Protein AF-A0A8D8ZU50-F1 (afdb_monomer)

Secondary structure (DSSP, 8-state):
-HHHHHHHHHHHHHHHHHHHHHHHHHHHTSHHHHHHHHHHHHHHHHHHHHHHHHHHHTTSS-HHHHHHHHHHHHHHHHHHHHHHHHHHHHHHHHHHHT-

Structure (mmCIF, N/CA/C/O backbone):
data_AF-A0A8D8ZU50-F1
#
_entry.id   AF-A0A8D8ZU50-F1
#
loop_
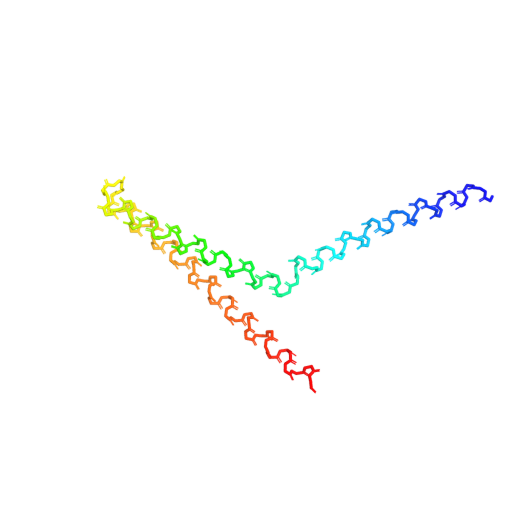_atom_site.group_PDB
_atom_site.id
_atom_site.type_symbol
_atom_site.label_atom_id
_atom_site.label_alt_id
_atom_site.label_comp_id
_atom_site.label_asym_id
_atom_site.label_entity_id
_atom_site.label_seq_id
_atom_site.pdbx_PDB_ins_code
_atom_site.Cartn_x
_atom_site.Cartn_y
_atom_site.Cartn_z
_atom_site.occupancy
_atom_site.B_iso_or_equiv
_atom_site.auth_seq_id
_atom_site.auth_comp_id
_atom_site.auth_asym_id
_atom_site.auth_atom_id
_atom_site.pdbx_PDB_model_num
ATOM 1 N N . MET A 1 1 ? 33.094 4.584 -44.094 1.00 62.09 1 MET A N 1
ATOM 2 C CA . MET A 1 1 ? 33.019 3.381 -43.228 1.00 62.09 1 MET A CA 1
ATOM 3 C C . MET A 1 1 ? 33.082 3.729 -41.741 1.00 62.09 1 MET A C 1
ATOM 5 O O . MET A 1 1 ? 32.149 3.361 -41.048 1.00 62.09 1 MET A O 1
ATOM 9 N N . LYS A 1 2 ? 34.087 4.479 -41.256 1.00 76.06 2 LYS A N 1
ATOM 10 C CA . LYS A 1 2 ? 34.215 4.846 -39.825 1.00 76.06 2 LYS A CA 1
ATOM 11 C C . LYS A 1 2 ? 33.018 5.619 -39.243 1.00 76.06 2 LYS A C 1
ATOM 13 O O . LYS A 1 2 ? 32.573 5.301 -38.153 1.00 76.06 2 LYS A O 1
ATOM 18 N N . GLU A 1 3 ? 32.458 6.565 -39.994 1.00 82.62 3 GLU A N 1
ATOM 19 C CA . GLU A 1 3 ? 31.280 7.343 -39.57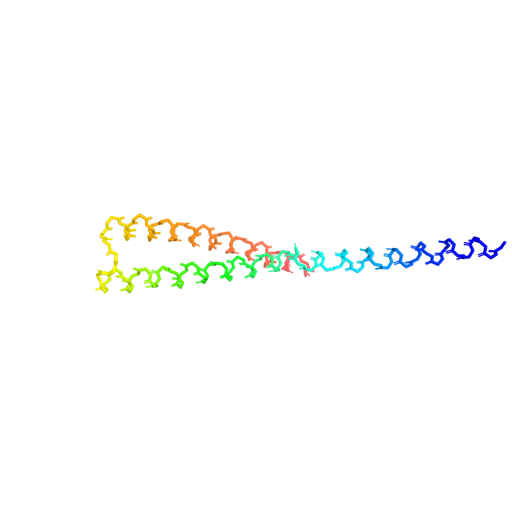3 1.00 82.62 3 GLU A CA 1
ATOM 20 C C . GLU A 1 3 ? 30.026 6.472 -39.388 1.00 82.62 3 GLU A C 1
ATOM 22 O O . GLU A 1 3 ? 29.357 6.553 -38.365 1.00 82.62 3 GLU A O 1
ATOM 27 N N . LYS A 1 4 ? 29.757 5.555 -40.329 1.00 81.38 4 LYS A N 1
ATOM 28 C CA . LYS A 1 4 ? 28.647 4.595 -40.211 1.00 81.38 4 LYS A CA 1
ATOM 29 C C . LYS A 1 4 ? 28.813 3.661 -39.009 1.00 81.38 4 LYS A C 1
ATOM 31 O O . LYS A 1 4 ? 27.825 3.349 -38.360 1.00 81.38 4 LYS A O 1
ATOM 36 N N . VAL A 1 5 ? 30.045 3.240 -38.709 1.00 89.56 5 VAL A N 1
ATOM 37 C CA . VAL A 1 5 ? 30.342 2.431 -37.516 1.00 89.56 5 VAL A CA 1
ATOM 38 C C . VAL A 1 5 ? 30.085 3.236 -36.240 1.00 89.56 5 VAL A C 1
ATOM 40 O O . VAL A 1 5 ? 29.428 2.717 -35.350 1.00 89.56 5 VAL A O 1
ATOM 43 N N . GLY A 1 6 ? 30.496 4.509 -36.183 1.00 89.50 6 GLY A N 1
ATOM 44 C CA . GLY A 1 6 ? 30.225 5.388 -35.037 1.00 89.50 6 GLY A CA 1
ATOM 45 C C . GLY A 1 6 ? 28.733 5.649 -34.789 1.00 89.50 6 GLY A C 1
ATOM 46 O O . GLY A 1 6 ? 28.284 5.684 -33.646 1.00 89.50 6 GLY A O 1
ATOM 47 N N . ILE A 1 7 ? 27.940 5.783 -35.858 1.00 91.00 7 ILE A N 1
ATOM 48 C CA . ILE A 1 7 ? 26.477 5.907 -35.755 1.00 91.00 7 ILE A CA 1
ATOM 49 C C . ILE A 1 7 ? 25.857 4.602 -35.238 1.00 91.00 7 ILE A C 1
ATOM 51 O O . ILE A 1 7 ? 24.976 4.646 -34.384 1.00 91.00 7 ILE A O 1
ATOM 55 N N . LEU A 1 8 ? 26.315 3.446 -35.733 1.00 90.50 8 LEU A N 1
ATOM 56 C CA . LEU A 1 8 ? 25.822 2.141 -35.287 1.00 90.50 8 LEU A CA 1
ATOM 57 C C . LEU A 1 8 ? 26.135 1.884 -33.811 1.00 90.50 8 LEU A C 1
ATOM 59 O O . LEU A 1 8 ? 25.246 1.446 -33.089 1.00 90.50 8 LEU A O 1
ATOM 63 N N . THR A 1 9 ? 27.345 2.207 -33.349 1.00 91.50 9 THR A N 1
ATOM 64 C CA . THR A 1 9 ? 27.711 2.062 -31.932 1.00 91.50 9 THR A CA 1
ATOM 65 C C . THR A 1 9 ? 26.887 2.989 -31.043 1.00 91.50 9 THR A C 1
ATOM 67 O O . THR A 1 9 ? 26.341 2.537 -30.044 1.00 91.50 9 THR A O 1
ATOM 70 N N . GLY A 1 10 ? 26.691 4.253 -31.441 1.00 93.44 10 GLY A N 1
ATOM 71 C CA . GLY A 1 10 ? 25.845 5.177 -30.677 1.00 93.44 10 GLY A CA 1
ATOM 72 C C . GLY A 1 10 ? 24.367 4.762 -30.649 1.00 93.44 10 GLY A C 1
ATOM 73 O O . GLY A 1 10 ? 23.682 4.943 -29.642 1.00 93.44 10 GLY A O 1
ATOM 74 N N . LEU A 1 11 ? 23.860 4.172 -31.737 1.00 94.25 11 LEU A N 1
ATOM 75 C CA . LEU A 1 11 ? 22.501 3.631 -31.777 1.00 94.25 11 LEU A CA 1
ATOM 76 C C . LEU A 1 11 ? 22.360 2.384 -30.896 1.00 94.25 11 LEU A C 1
ATOM 78 O O . LEU A 1 11 ? 21.342 2.241 -30.222 1.00 94.25 11 LEU A O 1
ATOM 82 N N . GLN A 1 12 ? 23.373 1.516 -30.880 1.00 95.31 12 GLN A N 1
ATOM 83 C CA . GLN A 1 12 ? 23.414 0.336 -30.023 1.00 95.31 12 GLN A CA 1
ATOM 84 C C . GLN A 1 12 ? 23.407 0.728 -28.541 1.00 95.31 12 GLN A C 1
ATOM 86 O O . GLN A 1 12 ? 22.553 0.247 -27.803 1.00 95.31 12 GLN A O 1
ATOM 91 N N . GLU A 1 13 ? 24.268 1.658 -28.121 1.00 95.81 13 GLU A N 1
ATOM 92 C CA . GLU A 1 13 ? 24.298 2.152 -26.736 1.00 95.81 13 GLU A CA 1
ATOM 93 C C . GLU A 1 13 ? 22.944 2.738 -26.317 1.00 95.81 13 GLU A C 1
ATOM 95 O O . GLU A 1 13 ? 22.413 2.429 -25.249 1.00 95.81 13 GLU A O 1
ATOM 100 N N . LYS A 1 14 ? 22.331 3.554 -27.185 1.00 95.88 14 LYS A N 1
ATOM 101 C CA . LYS A 1 14 ? 21.004 4.117 -26.915 1.00 95.88 14 LYS A CA 1
ATOM 102 C C . LYS A 1 14 ? 19.943 3.025 -26.782 1.00 95.88 14 LYS A C 1
ATOM 104 O O . LYS A 1 14 ? 19.098 3.114 -25.892 1.00 95.88 14 LYS A O 1
ATOM 109 N N . HIS A 1 15 ? 19.977 2.021 -27.655 1.00 95.81 15 HIS A N 1
ATOM 110 C CA . HIS A 1 15 ? 19.057 0.891 -27.601 1.00 95.81 15 HIS A CA 1
ATOM 111 C C . HIS A 1 15 ? 19.227 0.093 -26.304 1.00 95.81 15 HIS A C 1
ATOM 113 O O . HIS A 1 15 ? 18.236 -0.212 -25.651 1.00 95.81 15 HIS A O 1
ATOM 119 N N . GLU A 1 16 ? 20.460 -0.200 -25.894 1.00 96.94 16 GLU A N 1
ATOM 120 C CA . GLU A 1 16 ? 20.752 -0.920 -24.650 1.00 96.94 16 GLU A CA 1
ATOM 121 C C . GLU A 1 16 ? 20.230 -0.163 -23.421 1.00 96.94 16 GLU A C 1
ATOM 123 O O . GLU A 1 16 ? 19.545 -0.749 -22.581 1.00 96.94 16 GLU A O 1
ATOM 128 N N . ILE A 1 17 ? 20.446 1.157 -23.355 1.00 96.69 17 ILE A N 1
ATOM 129 C CA . ILE A 1 17 ? 19.906 2.004 -22.279 1.00 96.69 17 ILE A CA 1
ATOM 130 C C . ILE A 1 17 ? 18.374 1.946 -22.252 1.00 96.69 17 ILE A C 1
ATOM 132 O O . ILE A 1 17 ? 17.774 1.798 -21.186 1.00 96.69 17 ILE A O 1
ATOM 136 N N . GLN A 1 18 ? 17.731 2.069 -23.415 1.00 96.00 18 GLN A N 1
ATOM 137 C CA . GLN A 1 18 ? 16.271 2.043 -23.516 1.00 96.00 18 GLN A CA 1
ATOM 138 C C . GLN A 1 18 ? 15.690 0.671 -23.163 1.00 96.00 18 GLN A C 1
ATOM 140 O O . GLN A 1 18 ? 14.675 0.609 -22.474 1.00 96.00 18 GLN A O 1
ATOM 145 N N . SER A 1 19 ? 16.343 -0.413 -23.584 1.00 96.31 19 SER A N 1
ATOM 146 C CA . SER A 1 19 ? 15.945 -1.781 -23.246 1.00 96.31 19 SER A CA 1
ATOM 147 C C . SER A 1 19 ? 16.016 -2.009 -21.741 1.00 96.31 19 SER A C 1
ATOM 149 O O . SER A 1 19 ? 15.051 -2.464 -21.141 1.00 96.31 19 SER A O 1
ATOM 151 N N . HIS A 1 20 ? 17.110 -1.596 -21.103 1.00 96.69 20 HIS A N 1
ATOM 152 C CA . HIS A 1 20 ? 17.254 -1.733 -19.659 1.00 96.69 20 HIS A CA 1
ATOM 153 C C . HIS A 1 20 ? 16.199 -0.923 -18.887 1.00 96.69 20 HIS A C 1
ATOM 155 O O . HIS A 1 20 ? 15.623 -1.408 -17.916 1.00 96.69 20 HIS A O 1
ATOM 161 N N . GLN A 1 21 ? 15.902 0.308 -19.320 1.00 96.62 21 GLN A N 1
ATOM 162 C CA . GLN A 1 21 ? 14.809 1.092 -18.730 1.00 96.62 21 GLN A CA 1
ATOM 163 C C . GLN A 1 21 ? 13.455 0.401 -18.906 1.00 96.62 21 GLN A C 1
ATOM 165 O O . GLN 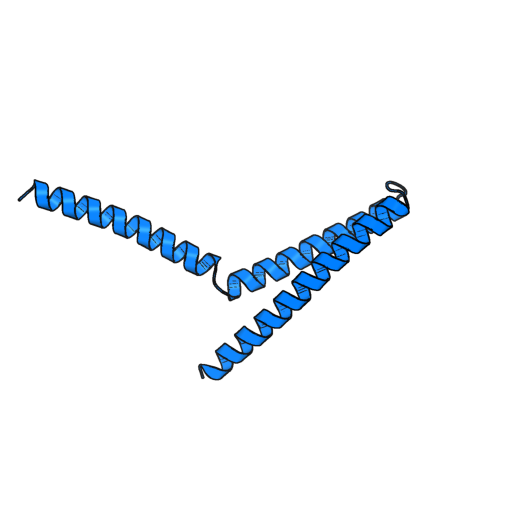A 1 21 ? 12.641 0.406 -17.985 1.00 96.62 21 GLN A O 1
ATOM 170 N N . TYR A 1 22 ? 13.211 -0.194 -20.073 1.00 96.00 22 TYR A N 1
ATOM 171 C CA . TYR A 1 22 ? 11.994 -0.950 -20.329 1.00 96.00 22 TYR A CA 1
ATOM 172 C C . TYR A 1 22 ? 11.862 -2.144 -19.376 1.00 96.00 22 TYR A C 1
ATOM 174 O O . TYR A 1 22 ? 10.820 -2.279 -18.739 1.00 96.00 22 TYR A O 1
ATOM 182 N N . ASP A 1 23 ? 12.919 -2.937 -19.200 1.00 95.81 23 ASP A N 1
ATOM 183 C CA . ASP A 1 23 ? 12.908 -4.107 -18.313 1.00 95.81 23 ASP A CA 1
ATOM 184 C C . ASP A 1 23 ? 12.596 -3.715 -16.859 1.00 95.81 23 ASP A C 1
ATOM 186 O O . ASP A 1 23 ? 11.740 -4.322 -16.212 1.00 95.81 23 ASP A O 1
ATOM 190 N N . GLN A 1 24 ? 13.192 -2.621 -16.372 1.00 95.25 24 GLN A N 1
ATOM 191 C CA . GLN A 1 24 ? 12.889 -2.076 -15.043 1.00 95.25 24 GLN A CA 1
ATOM 192 C C . GLN A 1 24 ? 11.424 -1.653 -14.895 1.00 95.25 24 GLN A C 1
ATOM 194 O O . GLN A 1 24 ? 10.809 -1.854 -13.844 1.00 95.25 24 GLN A O 1
ATOM 199 N N . LEU A 1 25 ? 10.853 -1.033 -15.930 1.00 94.56 25 LEU A N 1
ATOM 200 C CA . LEU A 1 25 ? 9.451 -0.623 -15.921 1.00 94.56 25 LEU A CA 1
ATOM 201 C C . LEU A 1 25 ? 8.529 -1.845 -15.944 1.00 94.56 25 LEU A C 1
ATOM 203 O O . LEU A 1 25 ? 7.546 -1.868 -15.205 1.00 94.56 25 LEU A O 1
ATOM 207 N N . VAL A 1 26 ? 8.852 -2.867 -16.737 1.00 94.56 26 VAL A N 1
ATOM 208 C CA . VAL A 1 26 ? 8.092 -4.123 -16.788 1.00 94.56 26 VAL A CA 1
ATOM 209 C C . VAL A 1 26 ? 8.059 -4.794 -15.421 1.00 94.56 26 VAL A C 1
ATOM 211 O O . VAL A 1 26 ? 6.988 -5.195 -14.969 1.00 94.56 26 VAL A O 1
ATOM 214 N N . GLU A 1 27 ? 9.195 -4.871 -14.731 1.00 93.69 27 GLU A N 1
ATOM 215 C CA . GLU A 1 27 ? 9.255 -5.442 -13.387 1.00 93.69 27 GLU A CA 1
ATOM 216 C C . GLU A 1 27 ? 8.435 -4.607 -12.392 1.00 93.69 27 GLU A C 1
ATOM 218 O O . GLU A 1 27 ? 7.541 -5.127 -11.711 1.00 93.69 27 GLU A O 1
ATOM 223 N N . ARG A 1 28 ? 8.668 -3.287 -12.369 1.00 93.12 28 ARG A N 1
ATOM 224 C CA . ARG A 1 28 ? 8.012 -2.351 -11.444 1.00 93.12 28 ARG A CA 1
ATOM 225 C C . ARG A 1 28 ? 6.497 -2.326 -11.601 1.00 93.12 28 ARG A C 1
ATOM 227 O O . ARG A 1 28 ? 5.791 -2.233 -10.596 1.00 93.12 28 ARG A O 1
ATOM 234 N N . TYR A 1 29 ? 6.008 -2.379 -12.834 1.00 92.75 29 TYR A N 1
ATOM 235 C CA . TYR A 1 29 ? 4.583 -2.338 -13.162 1.00 92.75 29 TYR A CA 1
ATOM 236 C C . TYR A 1 29 ? 4.003 -3.725 -13.443 1.00 92.75 29 TYR A C 1
ATOM 238 O O . TYR A 1 29 ? 2.883 -3.837 -13.947 1.00 92.75 29 TYR A O 1
ATOM 246 N N . SER A 1 30 ? 4.727 -4.789 -13.087 1.00 95.38 30 SER A N 1
ATOM 247 C CA . SER A 1 30 ? 4.181 -6.137 -13.139 1.00 95.38 30 SER A CA 1
ATOM 248 C C . SER A 1 30 ? 2.960 -6.251 -12.213 1.00 95.38 30 SER A C 1
ATOM 250 O O . SER A 1 30 ? 2.927 -5.636 -11.140 1.00 95.38 30 SER A O 1
ATOM 252 N N . PRO A 1 31 ? 1.947 -7.061 -12.570 1.00 94.69 31 PRO A N 1
ATOM 253 C CA . PRO A 1 31 ? 0.778 -7.266 -11.716 1.00 94.69 31 PRO A CA 1
ATOM 254 C C . PRO A 1 31 ? 1.119 -7.725 -10.287 1.00 94.69 31 PRO A C 1
ATOM 256 O O . PRO A 1 31 ? 0.446 -7.328 -9.339 1.00 94.69 31 PRO A O 1
ATOM 259 N N . HIS A 1 32 ? 2.184 -8.518 -10.125 1.00 94.69 32 HIS A N 1
ATOM 260 C CA . HIS A 1 32 ? 2.676 -8.959 -8.818 1.00 94.69 32 HIS A CA 1
ATOM 261 C C . HIS A 1 32 ? 3.243 -7.789 -8.003 1.00 94.69 32 HIS A C 1
ATOM 263 O O . HIS A 1 32 ? 2.816 -7.588 -6.869 1.00 94.69 32 HIS A O 1
ATOM 269 N N . SER A 1 33 ? 4.105 -6.961 -8.607 1.00 95.88 33 SER A N 1
ATOM 270 C CA . SER A 1 33 ? 4.640 -5.750 -7.965 1.00 95.88 33 SER A CA 1
ATOM 271 C C . SER A 1 33 ? 3.522 -4.783 -7.556 1.00 95.88 33 SER A C 1
ATOM 273 O O . SER A 1 33 ? 3.511 -4.280 -6.434 1.00 95.88 33 SER A O 1
ATOM 275 N N . ILE A 1 34 ? 2.518 -4.578 -8.417 1.00 96.12 34 ILE A N 1
ATOM 276 C CA . ILE A 1 34 ? 1.360 -3.728 -8.101 1.00 96.12 34 ILE A CA 1
ATOM 277 C C . ILE A 1 34 ? 0.578 -4.287 -6.904 1.00 96.12 34 ILE A C 1
ATOM 279 O O . ILE A 1 34 ? 0.205 -3.528 -6.010 1.00 96.12 34 ILE A O 1
ATOM 283 N N . LYS A 1 35 ? 0.339 -5.604 -6.851 1.00 96.81 35 LYS A N 1
ATOM 284 C CA . LYS A 1 35 ? -0.321 -6.258 -5.708 1.00 96.81 35 LYS A CA 1
ATOM 285 C C . LYS A 1 35 ? 0.468 -6.050 -4.411 1.00 96.81 35 LYS A C 1
ATOM 287 O O . LYS A 1 35 ? -0.120 -5.692 -3.394 1.00 96.81 35 LYS A O 1
ATOM 292 N N . ASP A 1 36 ? 1.785 -6.225 -4.442 1.00 96.50 36 ASP A N 1
ATOM 293 C CA . ASP A 1 36 ? 2.633 -6.061 -3.256 1.00 96.50 36 ASP A CA 1
ATOM 294 C C . ASP A 1 36 ? 2.698 -4.596 -2.789 1.00 96.50 36 ASP A C 1
ATOM 296 O O . ASP A 1 36 ? 2.662 -4.312 -1.588 1.00 96.50 36 ASP A O 1
ATOM 300 N N . GLN A 1 37 ? 2.695 -3.643 -3.725 1.00 96.38 37 GLN A N 1
ATOM 301 C CA . GLN A 1 37 ? 2.556 -2.216 -3.422 1.00 96.38 37 GLN A CA 1
ATOM 302 C C . GLN A 1 37 ? 1.198 -1.888 -2.788 1.00 96.38 37 GLN A C 1
ATOM 304 O O . GLN A 1 37 ? 1.149 -1.111 -1.832 1.00 96.38 37 GLN A O 1
ATOM 309 N N . LEU A 1 38 ? 0.099 -2.486 -3.269 1.00 96.06 38 LEU A N 1
ATOM 310 C CA . LEU A 1 38 ? -1.219 -2.333 -2.644 1.00 96.06 38 LEU A CA 1
ATOM 311 C C . LEU A 1 38 ? -1.201 -2.845 -1.201 1.00 96.06 38 LEU A C 1
ATOM 313 O 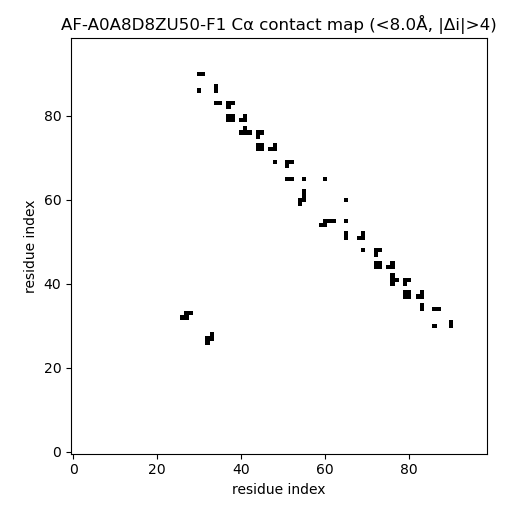O . LEU A 1 38 ? -1.660 -2.131 -0.313 1.00 96.06 38 LEU A O 1
ATOM 317 N N . LEU A 1 39 ? -0.631 -4.030 -0.958 1.00 96.06 39 LEU A N 1
ATOM 318 C CA . LEU A 1 39 ? -0.513 -4.599 0.385 1.00 96.06 39 LEU A CA 1
ATOM 319 C C . LEU A 1 39 ? 0.313 -3.699 1.315 1.00 96.06 39 LEU A C 1
ATOM 321 O O . LEU A 1 39 ? -0.120 -3.392 2.422 1.00 96.06 39 LEU A O 1
ATOM 325 N N . THR A 1 40 ? 1.459 -3.210 0.839 1.00 96.88 40 THR A N 1
ATOM 326 C CA . THR A 1 40 ? 2.318 -2.287 1.597 1.00 96.88 40 THR A CA 1
ATOM 327 C C . THR A 1 40 ? 1.568 -0.999 1.953 1.00 96.88 40 THR A C 1
ATOM 329 O O . THR A 1 40 ? 1.649 -0.513 3.079 1.00 96.88 40 THR A O 1
ATOM 332 N N . SER A 1 41 ? 0.785 -0.458 1.015 1.00 95.94 41 SER A N 1
ATOM 333 C CA . SER A 1 41 ? -0.031 0.736 1.254 1.00 95.94 41 SER A CA 1
ATOM 334 C C . SER A 1 41 ? -1.188 0.481 2.226 1.00 95.94 41 SER A C 1
ATOM 336 O O . SER A 1 41 ? -1.525 1.385 2.988 1.00 95.94 41 SER A O 1
ATOM 338 N N . VAL A 1 42 ? -1.792 -0.717 2.225 1.00 95.75 42 VAL A N 1
ATOM 339 C CA . VAL A 1 42 ? -2.782 -1.118 3.243 1.00 95.75 42 VAL A CA 1
ATOM 340 C C . VAL A 1 42 ? -2.141 -1.085 4.624 1.00 95.75 42 VAL A C 1
ATOM 342 O O . VAL A 1 42 ? -2.663 -0.396 5.495 1.00 95.75 42 VAL A O 1
ATOM 345 N N . MET A 1 43 ? -0.998 -1.757 4.794 1.00 94.88 43 MET A N 1
ATOM 346 C CA . MET A 1 43 ? -0.280 -1.815 6.073 1.00 94.88 43 MET A CA 1
ATOM 347 C C . MET A 1 43 ? 0.080 -0.416 6.576 1.00 94.88 43 MET A C 1
ATOM 349 O O . MET A 1 43 ? -0.226 -0.076 7.710 1.00 94.88 43 MET A O 1
ATOM 353 N N . HIS A 1 44 ? 0.615 0.440 5.701 1.00 95.50 44 HIS A N 1
ATOM 354 C CA . HIS A 1 44 ? 0.932 1.824 6.052 1.00 95.50 44 HIS A CA 1
A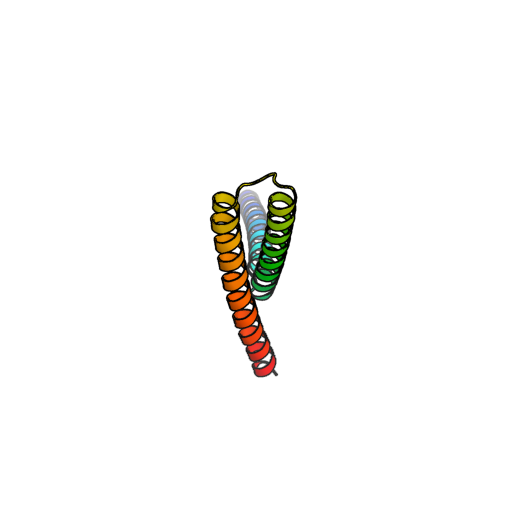TOM 355 C C . HIS A 1 44 ? -0.288 2.599 6.576 1.00 95.50 44 HIS A C 1
ATOM 357 O O . HIS A 1 44 ? -0.188 3.329 7.557 1.00 95.50 44 HIS A O 1
ATOM 363 N N . HIS A 1 45 ? -1.451 2.464 5.934 1.00 92.81 45 HIS A N 1
ATOM 364 C CA . HIS A 1 45 ? -2.661 3.152 6.388 1.00 92.81 45 HIS A CA 1
ATOM 365 C C . HIS A 1 45 ? -3.270 2.546 7.655 1.00 92.81 45 HIS A C 1
ATOM 367 O O . HIS A 1 45 ? -3.916 3.274 8.411 1.00 92.81 45 HIS A O 1
ATOM 373 N N . GLU A 1 46 ? -3.097 1.245 7.886 1.00 92.62 46 GLU A N 1
ATOM 374 C CA . GLU A 1 46 ? -3.465 0.599 9.149 1.00 92.62 46 GLU A CA 1
ATOM 375 C C . GLU A 1 46 ? -2.576 1.130 10.286 1.00 92.62 46 GLU A C 1
ATOM 377 O O . GLU A 1 46 ? -3.118 1.661 11.252 1.00 92.62 46 GLU A O 1
ATOM 382 N N . ASP A 1 47 ? -1.253 1.178 10.099 1.00 95.06 47 ASP A N 1
ATOM 383 C CA . ASP A 1 47 ? -0.306 1.745 11.073 1.00 95.06 47 ASP A CA 1
ATOM 384 C C . ASP A 1 47 ? -0.596 3.227 11.387 1.00 95.06 47 ASP A C 1
ATOM 386 O O . ASP A 1 47 ? -0.562 3.660 12.539 1.00 95.06 47 ASP A O 1
ATOM 390 N N . GLU A 1 48 ? -0.898 4.042 10.368 1.00 94.88 48 GLU A N 1
ATOM 391 C CA . GLU A 1 48 ? -1.316 5.438 10.569 1.00 94.88 48 GLU A CA 1
ATOM 392 C C . GLU A 1 48 ? -2.633 5.545 11.348 1.00 94.88 48 GLU A C 1
ATOM 394 O O . GLU A 1 48 ? -2.815 6.482 12.126 1.00 94.88 48 GLU A O 1
ATOM 399 N N . SER A 1 49 ? -3.563 4.613 11.124 1.00 93.38 49 SER A N 1
ATOM 400 C CA . SER A 1 49 ? -4.838 4.583 11.844 1.00 93.38 49 SER A CA 1
ATOM 401 C C . SER A 1 49 ? -4.625 4.241 13.316 1.00 93.38 49 SER A C 1
ATOM 403 O O . SER A 1 49 ? -5.286 4.834 14.165 1.00 93.38 49 SER A O 1
ATOM 405 N N . ASP A 1 50 ? -3.690 3.342 13.620 1.00 94.75 50 ASP A N 1
ATOM 406 C CA . ASP A 1 50 ? -3.348 2.969 14.993 1.00 94.75 50 ASP A CA 1
ATOM 407 C C . ASP A 1 50 ? -2.702 4.144 15.740 1.00 94.75 50 ASP A C 1
ATOM 409 O O . ASP A 1 50 ? -3.120 4.471 16.851 1.00 94.75 50 ASP A O 1
ATOM 413 N N . ARG A 1 51 ? -1.793 4.884 15.090 1.00 95.69 51 ARG A N 1
ATOM 414 C CA . ARG A 1 51 ? -1.231 6.127 15.655 1.00 95.69 51 ARG A CA 1
ATOM 415 C C . ARG A 1 51 ? -2.304 7.179 15.940 1.00 95.69 51 ARG A C 1
ATOM 417 O O . ARG A 1 51 ? -2.287 7.801 16.995 1.00 95.69 51 ARG A O 1
ATOM 424 N N . LEU A 1 52 ? -3.278 7.348 15.040 1.00 95.31 52 LEU A N 1
ATOM 425 C CA . LEU A 1 52 ? -4.405 8.264 15.266 1.00 95.31 52 LEU A CA 1
ATOM 426 C C . LEU A 1 52 ? -5.242 7.869 16.489 1.00 95.31 52 LEU A C 1
ATOM 428 O O . LEU A 1 52 ? -5.751 8.743 17.191 1.00 95.31 52 LEU A O 1
ATOM 432 N N . VAL A 1 53 ? -5.400 6.568 16.748 1.00 96.06 53 VAL A N 1
ATOM 433 C CA . VAL A 1 53 ? -6.082 6.079 17.954 1.00 96.06 53 VAL A CA 1
ATOM 434 C C . VAL A 1 53 ? -5.268 6.421 19.198 1.00 96.06 53 VAL A C 1
ATOM 436 O O . VAL A 1 53 ? -5.837 6.924 20.166 1.00 96.06 53 VAL A O 1
ATOM 439 N N . GLU A 1 54 ? -3.954 6.201 19.177 1.00 97.00 54 GLU A N 1
ATOM 440 C CA . GLU A 1 54 ? -3.064 6.563 20.287 1.00 97.00 54 GLU A CA 1
ATOM 441 C C . GLU A 1 54 ? -3.109 8.067 20.590 1.00 97.00 54 GLU A C 1
ATOM 443 O O . GLU A 1 54 ? -3.274 8.456 21.748 1.00 97.00 54 GLU A O 1
ATOM 448 N N . ASP A 1 55 ? -3.057 8.915 19.562 1.00 97.00 55 ASP A N 1
ATOM 449 C CA . ASP A 1 55 ? -3.133 10.371 19.705 1.00 97.00 55 ASP A CA 1
ATOM 450 C C . ASP A 1 55 ? -4.478 10.824 20.288 1.00 97.00 55 ASP A C 1
ATOM 452 O O . ASP A 1 55 ? -4.524 11.696 21.163 1.00 97.00 55 ASP A O 1
ATOM 456 N N . PHE A 1 56 ? -5.584 10.209 19.858 1.00 97.44 56 PHE A N 1
ATOM 457 C CA . PHE A 1 56 ? -6.914 10.497 20.397 1.00 97.44 56 PHE A CA 1
ATOM 458 C C . PHE A 1 56 ? -7.039 10.078 21.866 1.00 97.44 56 PHE A C 1
ATOM 460 O O . PHE A 1 56 ? -7.476 10.869 22.706 1.00 97.44 56 PHE A O 1
ATOM 467 N N . LEU A 1 57 ? -6.601 8.863 22.210 1.00 97.25 57 LEU A N 1
ATOM 468 C CA . LEU A 1 57 ? -6.607 8.372 23.592 1.00 97.25 57 LEU A CA 1
ATOM 469 C C . LEU A 1 57 ? -5.675 9.195 24.495 1.00 97.25 57 LEU A C 1
ATOM 471 O O . LEU A 1 57 ? -5.986 9.424 25.666 1.00 97.25 57 LEU A O 1
ATOM 475 N N . GLY A 1 58 ? -4.574 9.699 23.934 1.00 97.31 58 GLY A N 1
ATOM 476 C CA . GLY A 1 58 ? -3.646 10.630 24.570 1.00 97.31 58 GLY A CA 1
ATOM 477 C C . GLY A 1 58 ? -4.163 12.067 24.690 1.00 97.31 58 GLY A C 1
ATOM 478 O O . GLY A 1 58 ? -3.457 12.909 25.241 1.00 97.31 58 GLY A O 1
ATOM 479 N N . LYS A 1 59 ? -5.381 12.359 24.207 1.00 95.06 59 LYS A N 1
ATOM 480 C CA . LYS A 1 59 ? -5.986 13.704 24.158 1.00 95.06 59 LYS A CA 1
ATOM 481 C C . LYS A 1 59 ? -5.155 14.724 23.363 1.00 95.06 59 LYS A C 1
ATOM 483 O O . LYS A 1 59 ? -5.256 15.923 23.616 1.00 95.06 59 LYS A O 1
ATOM 488 N N . GLN A 1 60 ? -4.334 14.255 22.423 1.00 96.50 60 GLN A N 1
ATOM 489 C CA . GLN A 1 60 ? -3.543 15.105 21.527 1.00 96.50 60 GLN A CA 1
ATOM 490 C C . GLN A 1 60 ? -4.384 15.652 20.367 1.00 96.50 60 GLN A C 1
ATOM 492 O O . GLN A 1 60 ? -4.085 16.721 19.840 1.00 96.50 60 GLN A O 1
ATOM 497 N N . ILE A 1 61 ? -5.451 14.939 19.999 1.00 96.69 61 ILE A N 1
ATOM 498 C CA . ILE A 1 61 ? -6.439 15.355 19.000 1.00 96.69 61 ILE A CA 1
ATOM 499 C C . ILE A 1 61 ? -7.852 15.286 19.586 1.00 96.69 61 ILE A C 1
ATOM 501 O O . ILE A 1 61 ? -8.138 14.468 20.463 1.00 96.69 61 ILE A O 1
ATOM 505 N N . ASP A 1 62 ? -8.739 16.160 19.113 1.00 97.25 62 ASP A N 1
ATOM 506 C CA . ASP A 1 62 ? -10.146 16.173 19.512 1.00 97.25 62 ASP A CA 1
ATOM 507 C C . ASP A 1 62 ? -10.974 15.097 18.781 1.00 97.25 62 ASP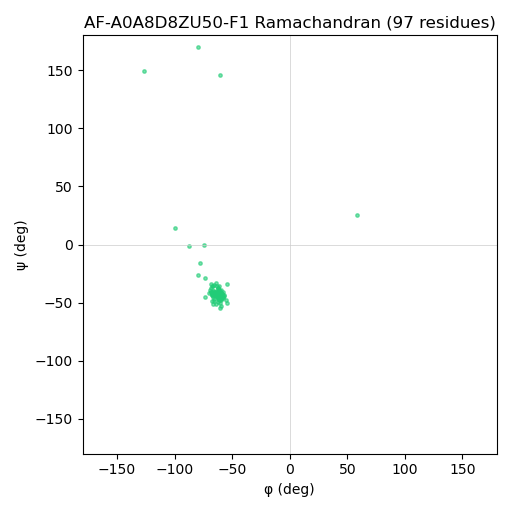 A C 1
ATOM 509 O O . ASP A 1 62 ? -10.518 14.456 17.830 1.00 97.25 62 ASP A O 1
ATOM 513 N N . LEU A 1 63 ? -12.214 14.899 19.242 1.00 96.75 63 LEU A N 1
ATOM 514 C CA . LEU A 1 63 ? -13.123 13.882 18.714 1.00 96.75 63 LEU A CA 1
ATOM 515 C C . LEU A 1 63 ? -13.461 14.093 17.233 1.00 96.75 63 LEU A C 1
ATOM 517 O O . LEU A 1 63 ? -13.489 13.121 16.479 1.00 96.75 63 LEU A O 1
ATOM 521 N N . ASP A 1 64 ? -13.715 15.329 16.811 1.00 97.06 64 ASP A N 1
ATOM 522 C CA . ASP A 1 64 ? -14.124 15.617 15.436 1.00 97.06 64 ASP A CA 1
ATOM 523 C C . ASP A 1 64 ? -12.953 15.391 14.475 1.00 97.06 64 ASP A C 1
ATOM 525 O O . ASP A 1 64 ? -13.110 14.771 13.418 1.00 97.06 64 ASP A O 1
ATOM 529 N N . THR A 1 65 ? -11.752 15.822 14.865 1.00 95.69 65 THR A N 1
ATOM 530 C CA . THR A 1 65 ? -10.512 15.569 14.123 1.00 95.69 65 THR A CA 1
ATOM 531 C C . THR A 1 65 ? -10.225 14.070 14.017 1.00 95.69 65 THR A C 1
ATOM 533 O O . THR A 1 65 ? -9.913 13.577 12.924 1.00 95.69 6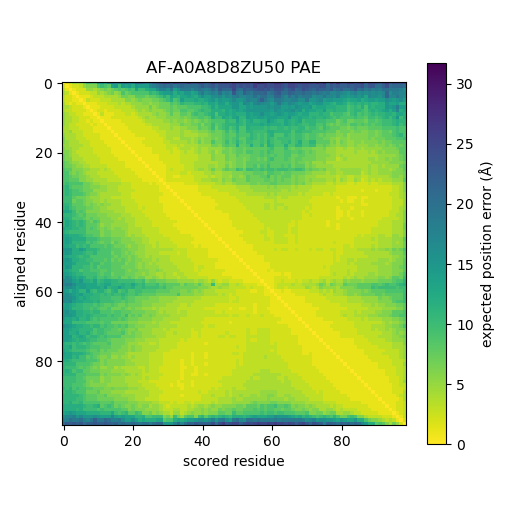5 THR A O 1
ATOM 536 N N . PHE A 1 66 ? -10.377 13.329 15.120 1.00 96.88 66 PHE A N 1
ATOM 537 C CA . PHE A 1 66 ? -10.201 11.879 15.139 1.00 96.88 66 PHE A CA 1
ATOM 538 C C . PHE A 1 66 ? -11.183 11.183 14.194 1.00 96.88 66 PHE A C 1
ATOM 540 O O . PHE A 1 66 ? -10.748 10.459 13.299 1.00 96.88 66 PHE A O 1
ATOM 547 N N . LEU A 1 67 ? -12.489 11.427 14.339 1.00 96.75 67 LEU A N 1
ATOM 548 C CA . LEU A 1 67 ? -13.517 10.747 13.547 1.00 96.75 67 LEU A CA 1
ATOM 549 C C . LEU A 1 67 ? -13.330 10.988 12.048 1.00 96.75 67 LEU A C 1
ATOM 551 O O . LEU A 1 67 ? -13.318 10.030 11.273 1.00 96.75 67 LEU A O 1
ATOM 555 N N . ASN A 1 68 ? -13.120 12.241 11.636 1.00 95.69 68 ASN A N 1
ATOM 556 C CA . ASN A 1 68 ? -12.949 12.575 10.223 1.00 95.69 68 ASN A CA 1
ATOM 557 C C . ASN A 1 68 ? -11.707 11.903 9.621 1.00 95.69 68 ASN A C 1
ATOM 559 O O . ASN A 1 68 ? -11.777 11.298 8.546 1.00 95.69 68 ASN A O 1
ATOM 563 N N . THR A 1 69 ? -10.574 11.969 10.323 1.00 94.88 69 THR A N 1
ATOM 564 C CA . THR A 1 69 ? -9.302 11.449 9.804 1.00 94.88 69 THR A CA 1
ATOM 565 C C . THR A 1 69 ? -9.274 9.923 9.826 1.00 94.88 69 THR A C 1
ATOM 567 O O . THR A 1 69 ? -8.910 9.291 8.831 1.00 94.88 69 TH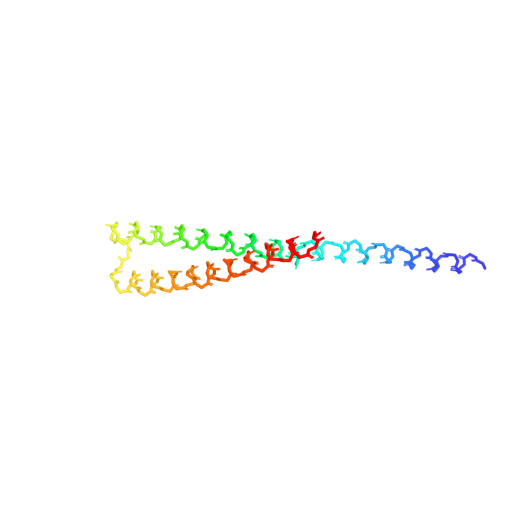R A O 1
ATOM 570 N N . TYR A 1 70 ? -9.714 9.315 10.929 1.00 94.81 70 TYR A N 1
ATOM 571 C CA . TYR A 1 70 ? -9.747 7.865 11.100 1.00 94.81 70 TYR A CA 1
ATOM 572 C C . TYR A 1 70 ? -10.685 7.201 10.087 1.00 94.81 70 TYR A C 1
ATOM 574 O O . TYR A 1 70 ? -10.315 6.212 9.449 1.00 94.81 70 TYR A O 1
ATOM 582 N N . MET A 1 71 ? -11.879 7.766 9.871 1.00 94.50 71 MET A N 1
ATOM 583 C CA . MET A 1 71 ? -12.826 7.225 8.895 1.00 94.50 71 MET A CA 1
ATOM 584 C C . MET A 1 71 ? -12.263 7.242 7.472 1.00 94.50 71 MET A C 1
ATOM 586 O O . MET A 1 71 ? -12.387 6.236 6.768 1.00 94.50 71 MET A O 1
ATOM 590 N N . GLU A 1 72 ? -11.616 8.330 7.036 1.00 93.56 72 GLU A N 1
ATOM 591 C CA . GLU A 1 72 ? -11.041 8.362 5.686 1.00 93.56 72 GLU A CA 1
ATOM 592 C C . GLU A 1 72 ? -9.858 7.395 5.553 1.00 93.56 72 GLU A C 1
ATOM 594 O O . GLU A 1 72 ? -9.789 6.667 4.558 1.00 93.56 72 GLU A O 1
ATOM 599 N N . LYS A 1 73 ? -8.978 7.291 6.560 1.00 92.31 73 LYS A N 1
ATOM 600 C CA . LYS A 1 73 ? -7.868 6.319 6.549 1.00 92.31 73 LYS A CA 1
ATOM 601 C C . LYS A 1 73 ? -8.380 4.883 6.444 1.00 92.31 73 LYS A C 1
ATOM 603 O O . LYS A 1 73 ? -7.956 4.146 5.551 1.00 92.31 73 LYS A O 1
ATOM 608 N N . ARG A 1 74 ? -9.380 4.509 7.249 1.00 93.31 74 ARG A N 1
ATOM 609 C CA . ARG A 1 74 ? -10.029 3.188 7.174 1.00 93.31 74 ARG A CA 1
ATOM 610 C C . ARG A 1 74 ? -10.709 2.954 5.825 1.00 93.31 74 ARG A C 1
ATOM 612 O O . ARG A 1 74 ? -10.616 1.856 5.277 1.00 93.31 74 ARG A O 1
ATOM 619 N N . ARG A 1 75 ? -11.342 3.976 5.239 1.00 94.75 75 ARG A N 1
ATOM 620 C CA . ARG A 1 75 ? -11.969 3.889 3.908 1.00 94.75 75 ARG A CA 1
ATOM 621 C C . ARG A 1 75 ? -10.947 3.656 2.797 1.00 94.75 75 ARG A C 1
ATOM 623 O O . ARG A 1 75 ? -11.214 2.899 1.857 1.00 94.75 75 ARG A O 1
ATOM 630 N N . VAL A 1 76 ? -9.794 4.320 2.861 1.00 95.31 76 VAL A N 1
ATOM 631 C CA . VAL A 1 76 ? -8.688 4.118 1.915 1.00 95.31 76 VAL A CA 1
ATOM 632 C C . VAL A 1 76 ? -8.096 2.720 2.082 1.00 95.31 76 VAL A C 1
ATOM 634 O O . VAL A 1 76 ? -8.062 1.981 1.098 1.00 95.31 76 VAL A O 1
ATOM 637 N N . ALA A 1 77 ? -7.739 2.321 3.306 1.00 94.12 77 ALA A N 1
ATOM 638 C CA . ALA A 1 77 ? -7.198 0.994 3.601 1.00 94.12 77 ALA A CA 1
ATOM 639 C C . ALA A 1 77 ? -8.134 -0.122 3.111 1.00 94.12 77 ALA A C 1
ATOM 641 O O . ALA A 1 77 ? -7.710 -1.010 2.375 1.00 94.12 77 ALA A O 1
ATOM 642 N N . HIS A 1 78 ? -9.434 -0.025 3.407 1.00 96.12 78 HIS A N 1
ATOM 643 C CA . HIS A 1 78 ? -10.422 -1.001 2.949 1.00 96.12 78 HIS A CA 1
ATOM 644 C C . HIS A 1 78 ? -10.502 -1.080 1.416 1.00 96.12 78 HIS A C 1
ATOM 646 O O . HIS A 1 78 ? -10.507 -2.171 0.849 1.00 96.12 78 HIS A O 1
ATOM 652 N N . ARG A 1 79 ? -10.530 0.060 0.707 1.00 96.69 79 ARG A N 1
ATOM 653 C CA . ARG A 1 79 ? -10.524 0.058 -0.770 1.00 96.69 79 ARG A CA 1
ATOM 654 C C . ARG A 1 79 ? -9.269 -0.583 -1.347 1.00 96.69 79 ARG A C 1
ATOM 656 O O . ARG A 1 79 ? -9.372 -1.280 -2.353 1.00 96.69 79 ARG A O 1
ATOM 663 N N . LEU A 1 80 ? -8.105 -0.315 -0.763 1.00 95.81 80 LEU A N 1
ATOM 664 C CA . LEU A 1 80 ? -6.848 -0.911 -1.207 1.00 95.81 80 LEU A CA 1
ATOM 665 C C . LEU A 1 80 ? -6.840 -2.421 -0.959 1.00 95.81 80 LEU A C 1
ATOM 667 O O . LEU A 1 80 ? -6.472 -3.163 -1.862 1.00 95.81 80 LEU A O 1
ATOM 671 N N . ARG A 1 81 ? -7.346 -2.871 0.194 1.00 96.56 81 ARG A N 1
ATOM 672 C CA . ARG A 1 81 ? -7.455 -4.291 0.548 1.00 96.56 81 ARG A CA 1
ATOM 673 C C . ARG A 1 81 ? -8.351 -5.059 -0.417 1.00 96.56 81 ARG A C 1
ATOM 675 O O . ARG A 1 81 ? -7.928 -6.061 -0.973 1.00 96.56 81 ARG A O 1
ATOM 682 N N . VAL A 1 82 ? -9.528 -4.518 -0.735 1.00 97.81 82 VAL A N 1
ATOM 683 C CA . VAL A 1 82 ? -10.429 -5.112 -1.742 1.00 97.81 82 VAL A CA 1
ATOM 684 C C . VAL A 1 82 ? -9.759 -5.202 -3.120 1.00 97.81 82 VAL A C 1
ATOM 686 O O . VAL A 1 82 ? -9.935 -6.185 -3.839 1.00 97.81 82 VAL A O 1
ATOM 689 N N . LYS A 1 83 ? -8.986 -4.180 -3.514 1.00 97.44 83 LYS A N 1
ATOM 690 C CA . LYS A 1 83 ? -8.243 -4.198 -4.785 1.00 97.44 83 LYS A CA 1
ATOM 691 C C . LYS A 1 83 ? -7.124 -5.240 -4.781 1.00 97.44 83 LYS A C 1
ATOM 693 O O . LYS A 1 83 ? -6.969 -5.935 -5.782 1.00 97.44 83 LYS A O 1
ATOM 698 N N . GLU A 1 84 ? -6.374 -5.344 -3.687 1.00 97.81 84 GLU A N 1
ATOM 699 C CA . GLU A 1 84 ? -5.314 -6.342 -3.505 1.00 97.81 84 GLU A CA 1
ATOM 700 C C . GLU A 1 84 ? -5.888 -7.757 -3.593 1.00 97.81 84 GLU A C 1
ATOM 702 O O . GLU A 1 84 ? -5.441 -8.538 -4.429 1.00 97.81 84 GLU A O 1
ATOM 707 N N . GLU A 1 85 ? -6.956 -8.041 -2.844 1.00 97.38 85 GLU A N 1
ATOM 708 C CA . GLU A 1 85 ? -7.618 -9.348 -2.827 1.00 97.38 85 GLU A CA 1
ATOM 709 C C . GLU A 1 85 ? -8.143 -9.732 -4.214 1.00 97.38 85 GLU A C 1
ATOM 711 O O . GLU A 1 85 ? -7.985 -10.870 -4.668 1.00 97.38 85 GLU A O 1
ATOM 716 N N . ARG A 1 86 ? -8.741 -8.769 -4.929 1.00 97.75 86 ARG A N 1
ATOM 717 C CA . ARG A 1 86 ? -9.235 -8.996 -6.289 1.00 97.75 86 ARG A CA 1
ATOM 718 C C . ARG A 1 86 ? -8.100 -9.302 -7.262 1.00 97.75 86 ARG A C 1
ATOM 720 O O . ARG A 1 86 ? -8.249 -10.210 -8.081 1.00 97.75 86 ARG A O 1
ATOM 727 N N . LEU A 1 87 ? -7.000 -8.557 -7.186 1.00 96.44 87 LEU A N 1
ATOM 728 C CA . LEU A 1 87 ? -5.841 -8.755 -8.051 1.00 96.44 87 LEU A CA 1
ATOM 729 C C . LEU A 1 87 ? -5.156 -10.092 -7.751 1.00 96.44 87 LEU A C 1
ATOM 731 O O . LEU A 1 87 ? -4.868 -10.848 -8.674 1.00 96.44 87 LEU A O 1
ATOM 735 N N . LYS A 1 88 ? -4.986 -10.431 -6.470 1.00 96.69 88 LYS A N 1
ATOM 736 C CA . LYS A 1 88 ? -4.490 -11.735 -6.024 1.00 96.69 88 LYS A CA 1
ATOM 737 C C . LYS A 1 88 ? -5.322 -12.877 -6.604 1.00 96.69 88 LYS A C 1
ATOM 739 O O . LYS A 1 88 ? -4.770 -13.774 -7.230 1.00 96.69 88 LYS A O 1
ATOM 744 N N . TYR A 1 89 ? -6.648 -12.802 -6.484 1.00 97.25 89 TYR A N 1
ATOM 745 C CA . TYR A 1 89 ? -7.548 -13.804 -7.057 1.00 97.25 89 TYR A CA 1
ATOM 746 C C . TYR A 1 89 ? -7.358 -13.970 -8.575 1.00 97.25 89 TYR A C 1
ATOM 748 O O . TYR A 1 89 ? -7.333 -15.092 -9.079 1.00 97.25 89 TYR A O 1
ATOM 756 N N . GLN A 1 90 ? -7.215 -12.863 -9.312 1.00 96.75 90 GLN A N 1
ATOM 757 C CA . GLN A 1 90 ? -6.987 -12.897 -10.761 1.00 96.75 90 GLN A CA 1
ATOM 758 C C . GLN A 1 90 ? -5.638 -13.531 -11.123 1.00 96.75 90 GLN A C 1
ATOM 760 O O . GLN A 1 90 ? -5.573 -14.302 -12.079 1.00 96.75 90 GLN A O 1
ATOM 765 N N . LEU A 1 91 ? -4.583 -13.242 -10.358 1.00 95.81 91 LEU A N 1
ATOM 766 C CA . LEU A 1 91 ? -3.255 -13.822 -10.565 1.00 95.81 91 LEU A CA 1
ATOM 767 C C . LEU A 1 91 ? -3.238 -15.321 -10.270 1.00 95.81 91 LEU A C 1
ATOM 769 O O . LEU A 1 91 ? -2.737 -16.094 -11.084 1.00 95.81 91 LEU A O 1
ATOM 773 N N . ASP A 1 92 ? -3.871 -15.742 -9.176 1.00 95.56 92 ASP A N 1
ATOM 774 C CA . ASP A 1 92 ? -3.999 -17.156 -8.823 1.00 95.56 92 ASP A CA 1
ATOM 775 C C . ASP A 1 92 ? -4.783 -17.932 -9.895 1.00 95.56 92 ASP A C 1
ATOM 777 O O . ASP A 1 92 ? -4.450 -19.072 -10.220 1.00 95.56 92 ASP A O 1
ATOM 781 N N . ALA A 1 93 ? -5.831 -17.326 -10.464 1.00 95.50 93 ALA A N 1
ATOM 782 C CA . ALA A 1 93 ? -6.596 -17.919 -11.560 1.00 95.50 93 ALA A CA 1
ATOM 783 C C . ALA A 1 93 ? -5.767 -18.035 -12.850 1.00 95.50 93 ALA A C 1
ATOM 785 O O . ALA A 1 93 ? -5.820 -19.068 -13.518 1.00 95.50 93 ALA A O 1
ATOM 786 N N . LEU A 1 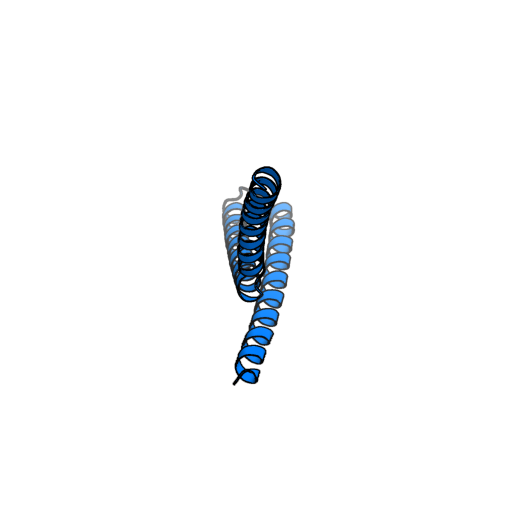94 ? -4.974 -17.010 -13.179 1.00 94.31 94 LEU A N 1
ATOM 787 C CA . LEU A 1 94 ? -4.095 -17.014 -14.348 1.00 94.31 94 LEU A CA 1
ATOM 788 C C . LEU A 1 94 ? -2.997 -18.082 -14.229 1.00 94.31 94 LEU A C 1
ATOM 790 O O . LEU A 1 94 ? -2.751 -18.815 -15.187 1.00 94.31 94 LEU A O 1
ATOM 794 N N . ALA A 1 95 ? -2.385 -18.211 -13.049 1.00 93.00 95 ALA A N 1
ATOM 795 C CA . ALA A 1 95 ? -1.374 -19.229 -12.776 1.00 93.00 95 ALA A CA 1
ATOM 796 C C . ALA A 1 95 ? -1.940 -20.644 -12.966 1.00 93.00 95 ALA A C 1
ATOM 798 O O . ALA A 1 95 ? -1.306 -21.487 -13.592 1.00 93.00 95 ALA A O 1
ATOM 799 N N . LYS A 1 96 ? -3.173 -20.885 -12.504 1.00 92.75 96 LYS A N 1
ATOM 800 C CA . LYS A 1 96 ? -3.866 -22.171 -12.685 1.00 92.75 96 LYS A CA 1
ATOM 801 C C . LYS A 1 96 ? -4.219 -22.475 -14.139 1.00 92.75 96 LYS A C 1
ATOM 803 O O . LYS A 1 96 ? -4.186 -23.634 -14.513 1.00 92.75 96 LYS A O 1
ATOM 808 N N . ALA A 1 97 ? -4.577 -21.466 -14.932 1.00 91.88 97 ALA A N 1
ATOM 809 C CA . ALA A 1 97 ? -4.924 -21.639 -16.345 1.00 91.88 97 ALA A CA 1
ATOM 810 C C . ALA A 1 97 ? -3.699 -21.815 -17.262 1.00 91.88 97 ALA A C 1
ATOM 812 O O . ALA A 1 97 ? -3.851 -22.211 -18.413 1.00 91.88 97 ALA A O 1
ATOM 813 N N . SER A 1 98 ? -2.504 -21.479 -16.768 1.00 81.25 98 SER A N 1
ATOM 814 C CA . SER A 1 98 ? -1.234 -21.635 -17.491 1.00 81.25 98 SER A CA 1
ATOM 815 C C . SER A 1 98 ? -0.595 -23.022 -17.300 1.00 81.25 98 SER A C 1
ATOM 817 O O . SER A 1 98 ? 0.464 -23.283 -17.872 1.00 81.25 98 SER A O 1
ATOM 819 N N . HIS A 1 99 ? -1.227 -23.887 -16.499 1.00 53.69 99 HIS A N 1
ATOM 820 C CA . HIS A 1 99 ? -0.894 -25.298 -16.285 1.00 53.69 99 HIS A CA 1
ATOM 821 C C . HIS A 1 99 ? -1.908 -26.199 -16.992 1.00 53.69 99 HIS A C 1
ATOM 823 O O . HIS A 1 99 ? -1.475 -27.267 -17.478 1.00 53.69 99 HIS A O 1
#

Mean predicted aligned error: 5.7 Å

Organism: NCBI:txid428564

pLDDT: mean 93.94, std 6.26, range [53.69, 97.81]

InterPro domains:
  IPR009851 Modifier of rudimentary, Modr [PF07200] (3-83)
  IPR009851 Modifier of rudimentary, Modr [PS51314] (12-99)
  IPR029012 Helix hairpin bin domain superfamily [G3DSA:1.10.287.660] (14-93)
  IPR037202 ESCRT assembly domain [SSF140111] (28-86)

Foldseek 3Di:
DVVVVVVVVVVVVVVVVVVVVVVVVCVCPPLVNLLVVLVVLLVVLVVVLVVLVVCVVVVVDDPVVSVVSNVVSVVSSVVSVVVSVVSVVVVVVVVVVVD

Radius of gyration: 23.53 Å; Cα contacts (8 Å, |Δi|>4): 48; chains: 1; bounding box: 48×42×68 Å

Nearest PDB structures (foldseek):
  6s1k-assembly1_I  TM=3.714E-01  e=6.494E+00  Escherichia coli str. K-12 substr. MG1655star

Sequence (99 aa):
MKEKVGILTGLQEKHEIQSHQYDQLVERYSPHSIKDQLLTSVMHHEDESDRLVEDFLGKQIDLDTFLNTYMEKRRVAHRLRVKEERLKYQLDALAKASH

Solvent-accessible surface area (backbone atoms only — not comparable to full-atom values): 5253 Å² total; per-residue (Å²): 111,71,67,62,51,53,53,50,52,55,50,48,54,52,48,53,54,51,50,54,53,47,54,54,48,51,55,60,67,26,73,66,45,48,36,53,50,33,50,54,51,25,52,53,33,48,55,53,41,51,51,49,51,52,35,39,77,69,65,74,42,54,71,68,60,41,52,59,52,45,51,51,35,52,53,50,24,50,54,33,45,55,50,26,54,52,51,50,52,54,50,56,51,48,58,60,72,76,108